Protein AF-A0AAW3IN22-F1 (afdb_monomer_lite)

Sequence (113 aa):
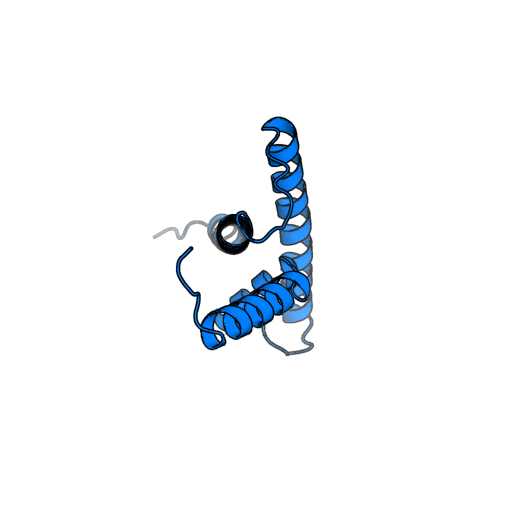MDNLPSSDLIGYIIELEKFESTTLLDQVIERAKLAGFVSDSNSVENLSKLNWIKKVTQLAESSFNLQATVDGELVELNMSTFKQLRQEREKRVNDILELLARYIIDAAPPYKG

pLDDT: mean 86.85, std 10.93, range [43.5, 97.69]

Structure (mmCIF, N/CA/C/O backbone):
data_AF-A0AAW3IN22-F1
#
_entry.id   AF-A0AAW3IN22-F1
#
loop_
_atom_site.group_PDB
_atom_site.id
_atom_site.type_symbol
_atom_site.label_atom_id
_atom_site.label_alt_id
_atom_site.label_comp_id
_atom_site.label_asym_id
_atom_site.label_entity_id
_atom_site.label_seq_id
_atom_site.pdbx_PDB_ins_code
_atom_site.Cartn_x
_atom_site.Cartn_y
_atom_site.Cartn_z
_atom_site.occupancy
_atom_site.B_iso_or_equiv
_atom_site.auth_seq_id
_atom_site.auth_comp_id
_atom_site.auth_asym_id
_atom_site.auth_atom_id
_atom_site.pdbx_PDB_model_num
ATOM 1 N N . MET A 1 1 ? -18.491 -9.968 31.336 1.00 43.50 1 MET A N 1
ATOM 2 C CA . MET A 1 1 ? -17.361 -9.290 30.678 1.00 43.50 1 MET A CA 1
ATOM 3 C C . MET A 1 1 ? -16.199 -10.238 30.796 1.00 43.50 1 MET A C 1
ATOM 5 O O . MET A 1 1 ? -15.762 -10.485 31.913 1.00 43.50 1 MET A O 1
ATOM 9 N N . ASP A 1 2 ? -15.816 -10.863 29.691 1.00 52.03 2 ASP A N 1
ATOM 10 C CA . ASP A 1 2 ? -14.694 -11.793 29.689 1.00 52.03 2 ASP A CA 1
ATOM 11 C C . ASP A 1 2 ? -13.420 -11.016 30.035 1.00 52.03 2 ASP A C 1
ATOM 13 O O . ASP A 1 2 ? -13.145 -9.968 29.448 1.00 52.03 2 ASP A O 1
ATOM 17 N N . ASN A 1 3 ? -12.689 -11.487 31.047 1.00 63.88 3 ASN A N 1
ATOM 18 C CA . ASN A 1 3 ? -11.395 -10.929 31.425 1.00 63.88 3 ASN A CA 1
ATOM 19 C C . ASN A 1 3 ? -10.413 -11.206 30.283 1.00 63.88 3 ASN A C 1
ATOM 21 O O . ASN A 1 3 ? -9.856 -12.300 30.202 1.00 63.88 3 ASN A O 1
ATOM 25 N N . LEU A 1 4 ? -10.217 -10.224 29.402 1.00 65.12 4 LEU A N 1
ATOM 26 C CA . LEU A 1 4 ? -9.113 -10.228 28.449 1.00 65.12 4 LEU A CA 1
ATOM 27 C C . LEU A 1 4 ? -7.796 -10.299 29.241 1.00 65.12 4 LEU A C 1
ATOM 29 O O . LEU A 1 4 ? -7.559 -9.434 30.090 1.00 65.12 4 LEU A O 1
ATOM 33 N N . PRO A 1 5 ? -6.954 -11.321 29.011 1.00 79.62 5 PRO A N 1
ATOM 34 C CA . PRO A 1 5 ? -5.647 -11.419 29.643 1.00 79.62 5 PRO A CA 1
ATOM 35 C C . PRO A 1 5 ? -4.824 -10.151 29.399 1.00 79.62 5 PRO A C 1
ATOM 37 O O . PRO A 1 5 ? -4.806 -9.613 28.291 1.00 79.62 5 PRO A O 1
ATOM 40 N N . SER A 1 6 ? -4.080 -9.689 30.407 1.00 77.19 6 SER A N 1
ATOM 41 C CA . SER A 1 6 ? -3.231 -8.496 30.273 1.00 77.19 6 SER A CA 1
ATOM 42 C C . SER A 1 6 ? -2.198 -8.616 29.142 1.00 77.19 6 SER A C 1
ATOM 44 O O . SER A 1 6 ? -1.823 -7.607 28.554 1.00 77.19 6 SER A O 1
ATOM 46 N N . SER A 1 7 ? -1.763 -9.837 28.807 1.00 80.38 7 SER A N 1
ATOM 47 C CA . SER A 1 7 ? -0.897 -10.117 27.652 1.00 80.38 7 SER A CA 1
ATOM 48 C C . SER A 1 7 ? -1.532 -9.710 26.325 1.00 80.38 7 SER A C 1
ATOM 50 O O . SER A 1 7 ? -0.853 -9.165 25.458 1.00 80.38 7 SER A O 1
ATOM 52 N N . ASP A 1 8 ? -2.834 -9.939 26.185 1.00 80.00 8 ASP A N 1
ATOM 53 C CA . ASP A 1 8 ? -3.569 -9.721 24.942 1.00 80.00 8 ASP A CA 1
ATOM 54 C C . ASP A 1 8 ? -3.834 -8.225 24.749 1.00 80.00 8 ASP A C 1
ATOM 56 O O . ASP A 1 8 ? -3.742 -7.714 23.636 1.00 80.00 8 ASP A O 1
ATOM 60 N N . LEU A 1 9 ? -4.056 -7.497 25.850 1.00 81.06 9 LEU A N 1
ATOM 61 C CA . LEU A 1 9 ? -4.129 -6.034 25.854 1.00 81.06 9 LEU A CA 1
ATOM 62 C C . LEU A 1 9 ? -2.794 -5.392 25.457 1.00 81.06 9 LEU A C 1
ATOM 64 O O . LEU A 1 9 ? -2.783 -4.470 24.645 1.00 81.06 9 LEU A O 1
ATOM 68 N N . ILE A 1 10 ? -1.670 -5.887 25.988 1.00 84.94 10 ILE A N 1
ATOM 69 C CA . ILE A 1 10 ? -0.334 -5.390 25.618 1.00 84.94 10 ILE A CA 1
ATOM 70 C C . ILE A 1 10 ? -0.062 -5.649 24.133 1.00 84.94 10 ILE A C 1
ATOM 72 O O . ILE A 1 10 ? 0.365 -4.741 23.424 1.00 84.94 10 ILE A O 1
ATOM 76 N N . GLY A 1 11 ? -0.344 -6.863 23.649 1.00 84.12 11 GLY A N 1
ATOM 77 C CA . GLY A 1 11 ? -0.192 -7.200 22.233 1.00 84.12 11 GLY A CA 1
ATOM 78 C C . GLY A 1 11 ? -1.028 -6.289 21.335 1.00 84.12 11 GLY A C 1
ATOM 79 O O . GLY A 1 11 ? -0.525 -5.767 20.344 1.00 84.12 11 GLY A O 1
ATOM 80 N N . TYR A 1 12 ? -2.273 -6.027 21.726 1.00 82.50 12 TYR A N 1
ATOM 81 C CA . TYR A 1 12 ? -3.162 -5.135 20.995 1.00 82.50 12 TYR A CA 1
ATOM 82 C C . TYR A 1 12 ? -2.633 -3.695 20.914 1.00 82.50 12 TYR A C 1
ATOM 84 O O . TYR A 1 12 ? -2.654 -3.095 19.840 1.00 82.50 12 TYR A O 1
ATOM 92 N N . ILE A 1 13 ? -2.136 -3.141 22.025 1.00 85.38 13 ILE A N 1
ATOM 93 C CA . ILE A 1 13 ? -1.562 -1.786 22.055 1.00 85.38 13 ILE A CA 1
ATOM 94 C C . ILE A 1 13 ? -0.372 -1.695 21.096 1.00 85.38 13 ILE A C 1
ATOM 96 O O . ILE A 1 13 ? -0.320 -0.776 20.286 1.00 85.38 13 ILE A O 1
ATOM 100 N N . ILE A 1 14 ? 0.523 -2.685 21.116 1.00 86.75 14 ILE A N 1
ATOM 101 C CA . ILE A 1 14 ? 1.681 -2.735 20.212 1.00 86.75 14 ILE A CA 1
ATOM 102 C C . ILE A 1 14 ? 1.235 -2.759 18.741 1.00 86.75 14 ILE A C 1
ATOM 104 O O . ILE A 1 14 ? 1.823 -2.088 17.890 1.00 86.75 14 ILE A O 1
ATOM 108 N N . GLU A 1 15 ? 0.200 -3.533 18.409 1.00 87.19 15 GLU A N 1
ATOM 109 C CA . GLU A 1 15 ? -0.328 -3.576 17.042 1.00 87.19 15 GLU A CA 1
ATOM 110 C C . GLU A 1 15 ? -0.945 -2.243 16.609 1.00 87.19 15 GLU A C 1
ATOM 112 O O . GLU A 1 15 ? -0.748 -1.828 15.463 1.00 87.19 15 GLU A O 1
ATOM 117 N N . LEU A 1 16 ? -1.669 -1.574 17.507 1.00 88.06 16 LEU A N 1
ATOM 118 C CA . LEU A 1 16 ? -2.258 -0.263 17.255 1.00 88.06 16 LEU A CA 1
ATOM 119 C C . LEU A 1 16 ? -1.168 0.791 17.034 1.00 88.06 16 LEU A C 1
ATOM 121 O O . LEU A 1 16 ? -1.191 1.485 16.020 1.00 88.06 16 LEU A O 1
ATOM 125 N N . GLU A 1 17 ? -0.161 0.836 17.908 1.00 88.06 17 GLU A N 1
ATOM 126 C CA . GLU A 1 17 ? 1.001 1.720 17.772 1.00 88.06 17 GLU A CA 1
ATOM 127 C C . GLU A 1 17 ? 1.720 1.491 16.435 1.00 88.06 17 GLU A C 1
ATOM 129 O O . GLU A 1 17 ? 2.076 2.440 15.731 1.00 88.06 17 GLU A O 1
ATOM 134 N N . LYS A 1 18 ? 1.898 0.228 16.021 1.00 89.00 18 LYS A N 1
ATOM 135 C CA . LYS A 1 18 ? 2.485 -0.106 14.714 1.00 89.00 18 LYS A CA 1
ATOM 136 C C . LYS A 1 18 ? 1.612 0.373 13.551 1.00 89.00 18 LYS A C 1
ATOM 138 O O . LYS A 1 18 ? 2.124 0.830 12.529 1.00 89.00 18 LYS A O 1
ATOM 143 N N . PHE A 1 19 ? 0.296 0.242 13.667 1.00 89.12 19 PHE A N 1
ATOM 144 C CA . PHE A 1 19 ? -0.631 0.697 12.637 1.00 89.12 19 PHE A CA 1
ATOM 145 C C . PHE A 1 19 ? -0.629 2.223 12.507 1.00 89.12 19 PHE A C 1
ATOM 147 O O . PHE A 1 19 ? -0.632 2.741 11.394 1.00 89.12 19 PHE A O 1
ATOM 154 N N . GLU A 1 20 ? -0.575 2.958 13.610 1.00 87.94 20 GLU A N 1
ATOM 155 C CA . GLU A 1 20 ? -0.523 4.423 13.581 1.00 87.94 20 GLU A CA 1
ATOM 156 C C . GLU A 1 20 ? 0.836 4.955 13.106 1.00 87.94 20 GLU A C 1
ATOM 158 O O . GLU A 1 20 ? 0.894 5.959 12.399 1.00 87.94 20 GLU A O 1
ATOM 163 N N . SER A 1 21 ? 1.927 4.258 13.433 1.00 91.56 21 SER A N 1
ATOM 164 C CA . SER A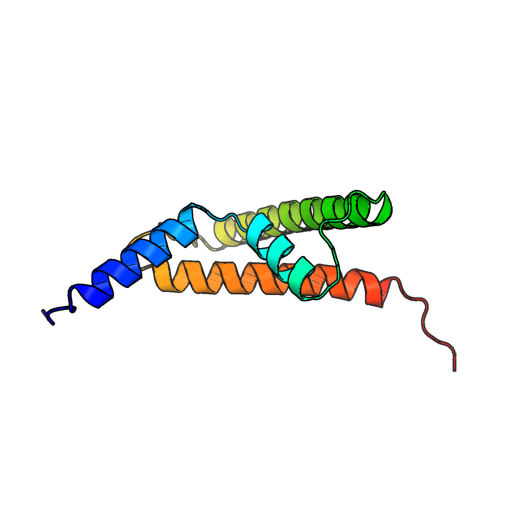 1 21 ? 3.293 4.650 13.051 1.00 91.56 21 SER A CA 1
ATOM 165 C C . SER A 1 21 ? 3.704 4.252 11.632 1.00 91.56 21 SER A C 1
ATOM 167 O O . SER A 1 21 ? 4.771 4.661 11.176 1.00 91.56 21 SER A O 1
ATOM 169 N N . THR A 1 22 ? 2.888 3.470 10.920 1.00 93.25 22 THR A N 1
ATOM 170 C CA . THR A 1 22 ? 3.170 3.069 9.534 1.00 93.25 22 THR A CA 1
ATOM 171 C C . THR A 1 22 ? 2.142 3.643 8.576 1.00 93.25 22 THR A C 1
ATOM 173 O O . THR A 1 22 ? 0.935 3.544 8.798 1.00 93.25 22 THR A O 1
ATOM 176 N N . THR A 1 23 ? 2.609 4.208 7.467 1.00 94.94 23 THR A N 1
ATOM 177 C CA . THR A 1 23 ? 1.722 4.661 6.392 1.00 94.94 23 THR A CA 1
ATOM 178 C C . THR A 1 23 ? 1.412 3.528 5.415 1.00 94.94 23 THR A C 1
ATOM 180 O O . THR A 1 23 ? 2.093 2.499 5.380 1.00 94.94 23 THR A O 1
ATOM 183 N N . LEU A 1 24 ? 0.393 3.723 4.572 1.00 95.50 24 LEU A N 1
ATOM 184 C CA . LEU A 1 24 ? 0.122 2.823 3.448 1.00 95.50 24 LEU A CA 1
ATOM 185 C C . LEU A 1 24 ? 1.354 2.694 2.535 1.00 95.50 24 LEU A C 1
ATOM 187 O O . LEU A 1 24 ? 1.721 1.592 2.132 1.00 95.50 24 LEU A O 1
ATOM 191 N N . LEU A 1 25 ? 2.028 3.816 2.267 1.00 96.94 25 LEU A N 1
ATOM 192 C CA . LEU A 1 25 ? 3.235 3.868 1.448 1.00 96.94 25 LEU A CA 1
ATOM 193 C C . LEU A 1 25 ? 4.388 3.056 2.041 1.00 96.94 25 LEU A C 1
ATOM 195 O O . LEU A 1 25 ? 5.037 2.319 1.299 1.00 96.94 25 LEU A O 1
ATOM 199 N N . ASP A 1 26 ? 4.632 3.160 3.348 1.00 97.19 26 ASP A N 1
ATOM 200 C CA . ASP A 1 26 ? 5.711 2.409 4.000 1.00 97.19 26 ASP A CA 1
ATOM 201 C C . ASP A 1 26 ? 5.510 0.902 3.825 1.00 97.19 26 ASP A C 1
ATOM 203 O O . ASP A 1 26 ? 6.443 0.189 3.457 1.00 97.19 26 ASP A O 1
ATOM 207 N N . GLN A 1 27 ? 4.271 0.431 3.994 1.00 97.06 27 GLN A N 1
ATOM 208 C CA . GLN A 1 27 ? 3.928 -0.985 3.848 1.00 97.06 27 GLN A CA 1
ATOM 209 C C . GLN A 1 27 ? 4.041 -1.467 2.394 1.00 97.06 27 GLN A C 1
ATOM 211 O O . GLN A 1 27 ? 4.527 -2.574 2.149 1.00 97.06 27 GLN A O 1
ATOM 216 N N . VAL A 1 28 ? 3.643 -0.645 1.416 1.00 97.69 28 VAL A N 1
ATOM 217 C CA . VAL A 1 28 ? 3.836 -0.963 -0.011 1.00 97.69 28 VAL A CA 1
ATOM 218 C C . VAL A 1 28 ? 5.328 -1.050 -0.341 1.00 97.69 28 VAL A C 1
ATOM 220 O O . VAL A 1 28 ? 5.750 -2.001 -0.998 1.00 97.69 28 VAL A O 1
ATOM 223 N N . ILE A 1 29 ? 6.143 -0.100 0.132 1.00 97.50 29 ILE A N 1
ATOM 224 C CA . ILE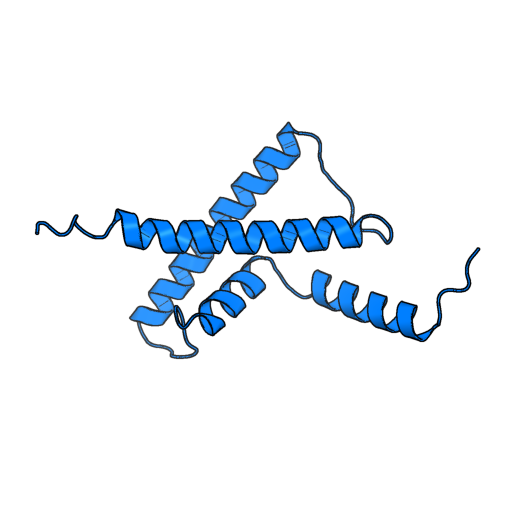 A 1 29 ? 7.598 -0.113 -0.079 1.00 97.50 29 ILE A CA 1
ATOM 225 C C . ILE A 1 29 ? 8.223 -1.354 0.562 1.00 97.50 29 ILE A C 1
ATOM 227 O O . ILE A 1 29 ? 9.026 -2.025 -0.084 1.00 97.50 29 ILE A O 1
ATOM 231 N N . GLU A 1 30 ? 7.858 -1.683 1.801 1.00 96.88 30 GLU A N 1
ATOM 232 C CA . GLU A 1 30 ? 8.365 -2.863 2.507 1.00 96.88 30 GLU A CA 1
ATOM 233 C C . GLU A 1 30 ? 8.057 -4.151 1.732 1.00 96.88 30 GLU A C 1
ATOM 235 O O . GLU A 1 30 ? 8.966 -4.930 1.440 1.00 96.88 30 GLU A O 1
ATOM 240 N N . ARG A 1 31 ? 6.804 -4.353 1.304 1.00 97.00 31 ARG A N 1
ATOM 241 C CA . ARG A 1 31 ? 6.428 -5.539 0.516 1.00 97.00 31 ARG A CA 1
ATOM 242 C C . ARG A 1 31 ? 7.093 -5.565 -0.860 1.00 97.00 31 ARG A C 1
ATOM 244 O O . ARG A 1 31 ? 7.512 -6.629 -1.311 1.00 97.00 31 ARG A O 1
ATOM 251 N N . ALA A 1 32 ? 7.259 -4.414 -1.509 1.00 95.81 32 ALA A N 1
ATOM 252 C CA . ALA A 1 32 ? 7.982 -4.322 -2.775 1.00 95.81 32 ALA A CA 1
ATOM 253 C C . ALA A 1 32 ? 9.478 -4.662 -2.620 1.00 95.81 32 ALA A C 1
ATOM 255 O O . ALA A 1 32 ? 10.059 -5.271 -3.521 1.00 95.81 32 ALA A O 1
ATOM 256 N N . LYS A 1 33 ? 10.097 -4.325 -1.477 1.00 96.69 33 LYS A N 1
ATOM 257 C CA . LYS A 1 33 ? 11.457 -4.774 -1.133 1.00 96.69 33 LYS A CA 1
ATOM 258 C C . LYS A 1 33 ? 11.512 -6.281 -0.913 1.00 96.69 33 LYS A C 1
ATOM 260 O O . LYS A 1 33 ? 12.384 -6.937 -1.472 1.00 96.69 33 LYS A O 1
ATOM 265 N N . LEU A 1 34 ? 10.566 -6.839 -0.154 1.00 96.50 34 LEU A N 1
ATOM 266 C CA . LEU A 1 34 ? 10.480 -8.286 0.087 1.00 96.50 34 LEU A CA 1
ATOM 267 C C . LEU A 1 34 ? 10.314 -9.085 -1.213 1.00 96.50 34 LEU A C 1
ATOM 269 O O . LEU A 1 34 ? 10.893 -10.158 -1.353 1.00 96.50 34 LEU A O 1
ATOM 273 N N . ALA A 1 35 ? 9.574 -8.546 -2.183 1.00 94.31 35 ALA A N 1
ATOM 274 C CA . ALA A 1 35 ? 9.418 -9.137 -3.510 1.00 94.31 35 ALA A CA 1
ATOM 275 C C . ALA A 1 35 ? 10.648 -8.958 -4.427 1.00 94.31 35 ALA A C 1
ATOM 277 O O . ALA A 1 35 ? 10.651 -9.457 -5.550 1.00 94.31 35 ALA A O 1
ATOM 278 N N . GLY A 1 36 ? 11.675 -8.218 -3.995 1.00 93.88 36 GLY A N 1
ATOM 279 C CA . GLY A 1 36 ? 12.860 -7.908 -4.799 1.00 93.88 36 GLY A CA 1
ATOM 280 C C . GLY A 1 36 ? 12.616 -6.900 -5.927 1.00 93.88 36 GLY A C 1
ATOM 281 O O . GLY A 1 36 ? 13.482 -6.711 -6.779 1.00 93.88 36 GLY A O 1
ATOM 282 N N . PHE A 1 37 ? 11.456 -6.236 -5.951 1.00 91.50 37 PHE A N 1
ATOM 283 C CA . PHE A 1 37 ? 11.137 -5.229 -6.965 1.00 91.50 37 PHE A CA 1
ATOM 284 C C . PHE A 1 37 ? 11.964 -3.948 -6.773 1.00 91.50 37 PHE A C 1
ATOM 286 O O . PHE A 1 37 ? 12.436 -3.347 -7.741 1.00 91.50 37 PHE A O 1
ATOM 293 N N . VAL A 1 38 ? 12.175 -3.562 -5.513 1.00 94.81 38 VAL A N 1
ATOM 294 C CA . VAL A 1 38 ? 13.078 -2.483 -5.090 1.00 94.81 38 VAL A CA 1
ATOM 295 C C . VAL A 1 38 ? 14.077 -3.001 -4.057 1.00 94.81 38 VAL A C 1
ATOM 297 O O . VAL A 1 38 ? 13.890 -4.046 -3.447 1.00 94.81 38 VAL A O 1
ATOM 300 N N . SER A 1 39 ? 15.156 -2.256 -3.859 1.00 94.38 39 SER A N 1
ATOM 301 C CA . SER A 1 39 ? 16.244 -2.555 -2.925 1.00 94.38 39 SER A CA 1
ATOM 302 C C . SER A 1 39 ? 16.600 -1.313 -2.106 1.00 94.38 39 SER A C 1
ATOM 304 O O . SER A 1 39 ? 16.034 -0.238 -2.310 1.00 94.38 39 SER A O 1
ATOM 306 N N . ASP A 1 40 ? 17.584 -1.433 -1.220 1.00 92.44 40 ASP A N 1
ATOM 307 C CA . ASP A 1 40 ? 18.169 -0.289 -0.508 1.00 92.44 40 ASP A CA 1
ATOM 308 C C . ASP A 1 40 ? 19.273 0.422 -1.313 1.00 92.44 40 ASP A C 1
ATOM 310 O O . ASP A 1 40 ? 19.915 1.348 -0.820 1.00 92.44 40 ASP A O 1
ATOM 314 N N . SER A 1 41 ? 19.514 0.014 -2.567 1.00 93.38 41 SER A N 1
ATOM 315 C CA . SER A 1 41 ? 20.527 0.655 -3.409 1.00 93.38 41 SER A CA 1
ATOM 316 C C . SER A 1 41 ? 20.126 2.082 -3.795 1.00 93.38 41 SER A C 1
ATOM 318 O O . SER A 1 41 ? 18.985 2.354 -4.167 1.00 93.38 41 SER A O 1
ATOM 320 N N . ASN A 1 42 ? 21.093 3.000 -3.809 1.00 92.31 42 ASN A N 1
ATOM 321 C CA . ASN A 1 42 ? 20.885 4.371 -4.285 1.00 92.31 42 ASN A CA 1
ATOM 322 C C . ASN A 1 42 ? 21.090 4.504 -5.810 1.00 92.31 42 ASN A C 1
ATOM 324 O O . ASN A 1 42 ? 21.575 5.520 -6.304 1.00 92.31 42 ASN A O 1
ATOM 328 N N . SER A 1 43 ? 20.800 3.439 -6.563 1.00 95.06 43 SER A N 1
ATOM 329 C CA . SER A 1 43 ? 20.918 3.451 -8.020 1.00 95.06 43 SER A CA 1
ATOM 330 C C . SER A 1 43 ? 19.789 4.270 -8.646 1.00 95.06 43 SER A C 1
ATOM 332 O O . SER A 1 43 ? 18.675 4.320 -8.125 1.00 95.06 43 SER A O 1
ATOM 334 N N . VAL A 1 44 ? 20.060 4.888 -9.799 1.00 93.12 44 VAL A N 1
ATOM 335 C CA . VAL A 1 44 ? 19.058 5.672 -10.544 1.00 93.12 44 VAL A CA 1
ATOM 336 C C . VAL A 1 44 ? 17.821 4.827 -10.863 1.00 93.12 44 VAL A C 1
ATOM 338 O O . VAL A 1 44 ? 16.695 5.300 -10.727 1.00 93.12 44 VAL A O 1
ATOM 341 N N . GLU A 1 45 ? 18.021 3.560 -11.231 1.00 91.19 45 GLU A N 1
ATOM 342 C CA . GLU A 1 45 ? 16.930 2.625 -11.507 1.00 91.19 45 GLU A CA 1
ATOM 343 C C . GLU A 1 45 ? 16.063 2.381 -10.264 1.00 91.19 45 GLU A C 1
ATOM 345 O O . GLU A 1 45 ? 14.838 2.499 -10.330 1.00 91.19 45 GLU A O 1
ATOM 350 N N . ASN A 1 46 ? 16.681 2.099 -9.115 1.00 93.25 46 ASN A N 1
ATOM 351 C CA . ASN A 1 46 ? 15.952 1.854 -7.875 1.00 93.25 46 ASN A CA 1
ATOM 352 C C . ASN A 1 46 ? 15.201 3.101 -7.387 1.00 93.25 46 ASN A C 1
ATOM 354 O O . ASN A 1 46 ? 14.038 3.009 -6.997 1.00 93.25 46 ASN A O 1
ATOM 358 N N . LEU A 1 47 ? 15.823 4.281 -7.478 1.00 94.38 47 LEU A N 1
ATOM 359 C CA . LEU A 1 47 ? 15.173 5.557 -7.169 1.00 94.38 47 LEU A CA 1
ATOM 360 C C . LEU A 1 47 ? 13.964 5.811 -8.074 1.00 94.38 47 LEU A C 1
ATOM 362 O O . LEU A 1 47 ? 12.925 6.267 -7.598 1.00 94.38 47 LEU A O 1
ATOM 366 N N . SER A 1 48 ? 14.076 5.482 -9.363 1.00 92.31 48 SER A N 1
ATOM 367 C CA . SER A 1 48 ? 12.965 5.592 -10.310 1.00 92.31 48 SER A CA 1
ATOM 368 C C . SER A 1 48 ? 11.798 4.681 -9.919 1.00 92.31 48 SER A C 1
ATOM 370 O O . SER A 1 48 ? 10.662 5.147 -9.813 1.00 92.31 48 SER A O 1
ATOM 372 N N . LYS A 1 49 ? 12.075 3.410 -9.588 1.00 92.56 49 LYS A N 1
ATOM 373 C CA . LYS A 1 49 ? 11.057 2.463 -9.100 1.00 92.56 49 LYS A CA 1
ATOM 374 C C . LYS A 1 49 ? 10.400 2.945 -7.803 1.00 92.56 49 LYS A C 1
ATOM 376 O O . LYS A 1 49 ? 9.178 2.915 -7.694 1.00 92.56 49 LYS A O 1
ATOM 381 N N . LEU A 1 50 ? 11.176 3.454 -6.845 1.00 95.19 50 LEU A N 1
ATOM 382 C CA . LEU A 1 50 ? 10.643 4.016 -5.598 1.00 95.19 50 LEU A CA 1
ATOM 383 C C . LEU A 1 50 ? 9.750 5.238 -5.848 1.00 95.19 50 LEU A C 1
ATOM 385 O O . LEU A 1 50 ? 8.688 5.360 -5.240 1.00 95.19 50 LEU A O 1
ATOM 389 N N . ASN A 1 51 ? 10.146 6.137 -6.751 1.00 94.00 51 ASN A N 1
ATOM 390 C CA . ASN A 1 51 ? 9.326 7.288 -7.129 1.00 94.00 51 ASN A CA 1
ATOM 391 C C . ASN A 1 51 ? 8.024 6.861 -7.811 1.00 94.00 51 ASN A C 1
ATOM 393 O O . ASN A 1 51 ? 6.975 7.454 -7.555 1.00 94.00 51 ASN A O 1
ATOM 397 N N . TRP A 1 52 ? 8.072 5.807 -8.624 1.00 92.00 52 TRP A N 1
ATOM 398 C CA . TRP A 1 52 ? 6.877 5.225 -9.218 1.00 92.00 52 TRP A CA 1
ATOM 399 C C . TRP A 1 52 ? 5.934 4.639 -8.163 1.00 92.00 52 TRP A C 1
ATOM 401 O O . TRP A 1 52 ? 4.760 5.002 -8.141 1.00 92.00 52 TRP A O 1
ATOM 411 N N . ILE A 1 53 ? 6.451 3.834 -7.225 1.00 95.31 53 ILE A N 1
ATOM 412 C CA . ILE A 1 53 ? 5.673 3.300 -6.093 1.00 95.31 53 ILE A CA 1
ATOM 413 C C . ILE A 1 53 ? 4.991 4.435 -5.325 1.00 95.31 53 ILE A C 1
ATOM 415 O O . ILE A 1 53 ? 3.788 4.366 -5.074 1.00 95.31 53 ILE A O 1
ATOM 419 N N . LYS A 1 54 ? 5.731 5.503 -4.996 1.00 96.12 54 LYS A N 1
ATOM 420 C CA . LYS A 1 54 ? 5.178 6.689 -4.324 1.00 96.12 54 LYS A CA 1
ATOM 421 C C . LYS A 1 54 ? 4.023 7.291 -5.113 1.00 96.12 54 LYS A C 1
ATOM 423 O O . LYS A 1 54 ? 2.964 7.547 -4.546 1.00 96.12 54 LYS A O 1
ATOM 428 N N . LYS A 1 55 ? 4.210 7.492 -6.419 1.00 94.12 55 LYS A N 1
ATOM 429 C CA . LYS A 1 55 ? 3.202 8.122 -7.272 1.00 94.12 55 LYS A CA 1
ATOM 430 C C . LYS A 1 55 ? 1.936 7.275 -7.391 1.00 94.12 55 LYS A C 1
ATOM 432 O O . LYS A 1 55 ? 0.843 7.811 -7.231 1.00 94.12 55 LYS A O 1
ATOM 437 N N . VAL A 1 56 ? 2.079 5.975 -7.645 1.00 93.19 56 VAL A N 1
ATOM 438 C CA . VAL A 1 56 ? 0.945 5.044 -7.756 1.00 93.19 56 VAL A CA 1
ATOM 439 C C . VAL A 1 56 ? 0.209 4.936 -6.426 1.00 93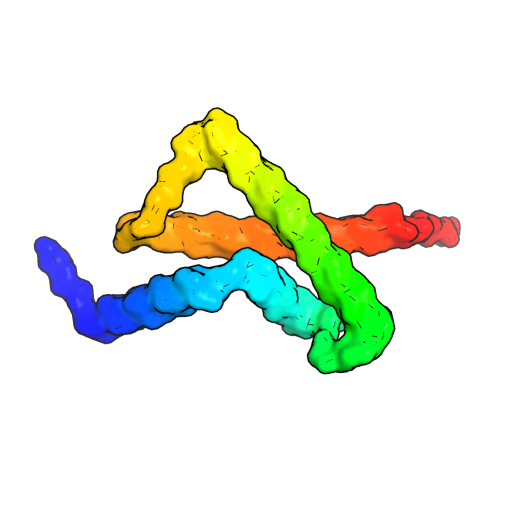.19 56 VAL A C 1
ATOM 441 O O . VAL A 1 56 ? -1.012 5.041 -6.410 1.00 93.19 56 VAL A O 1
ATOM 444 N N . THR A 1 57 ? 0.936 4.822 -5.312 1.00 96.38 57 THR A N 1
ATOM 445 C CA . THR A 1 57 ? 0.333 4.757 -3.973 1.00 96.38 57 THR A CA 1
ATOM 446 C C . THR A 1 57 ? -0.491 6.005 -3.669 1.00 96.38 57 THR A C 1
ATOM 448 O O . THR A 1 57 ? -1.635 5.880 -3.253 1.00 96.38 57 THR A O 1
ATOM 451 N N . GLN A 1 58 ? 0.035 7.205 -3.943 1.00 95.69 58 GLN A N 1
ATOM 452 C CA . GLN A 1 58 ? -0.696 8.463 -3.733 1.00 95.69 58 GLN A CA 1
ATOM 453 C C . GLN A 1 58 ? -1.984 8.547 -4.563 1.00 95.69 58 GLN A C 1
ATOM 455 O O . GLN A 1 58 ? -3.017 9.007 -4.073 1.00 95.69 58 GLN A O 1
ATOM 460 N N . LEU A 1 59 ? -1.929 8.122 -5.829 1.00 94.50 59 LEU A N 1
ATOM 461 C CA . LEU A 1 59 ? -3.097 8.115 -6.713 1.00 94.50 59 LEU A CA 1
ATOM 462 C C . LEU A 1 59 ? -4.140 7.092 -6.250 1.00 94.50 59 LEU A C 1
ATOM 464 O O . LEU A 1 59 ? -5.322 7.421 -6.181 1.00 94.50 59 LEU A O 1
ATOM 468 N N . ALA A 1 60 ? -3.703 5.883 -5.893 1.00 94.81 60 ALA A N 1
ATOM 469 C CA . ALA A 1 60 ? -4.574 4.831 -5.387 1.00 94.81 60 ALA A CA 1
ATOM 470 C C . ALA A 1 60 ? -5.231 5.237 -4.062 1.00 94.81 60 ALA A C 1
ATOM 472 O O . ALA A 1 60 ? -6.445 5.144 -3.933 1.00 94.81 60 ALA A O 1
ATOM 473 N N . GLU A 1 61 ? -4.462 5.777 -3.115 1.00 94.38 61 GLU A N 1
ATOM 474 C CA . GLU A 1 61 ? -4.976 6.282 -1.839 1.00 94.38 61 GLU A CA 1
ATOM 475 C C . GLU A 1 61 ? -6.019 7.386 -2.038 1.00 94.38 61 GLU A C 1
ATOM 477 O O . GLU A 1 61 ? -7.097 7.333 -1.447 1.00 94.38 61 GLU A O 1
ATOM 482 N N . SER A 1 62 ? -5.752 8.334 -2.940 1.00 94.00 62 SER A N 1
ATOM 483 C CA . SER A 1 62 ? -6.726 9.372 -3.302 1.00 94.00 62 SER A CA 1
ATOM 484 C C . SER A 1 62 ? -8.012 8.767 -3.878 1.00 94.00 62 SER A C 1
ATOM 486 O O . SER A 1 62 ? -9.107 9.206 -3.532 1.00 94.00 62 SER A O 1
ATOM 488 N N . SER A 1 63 ? -7.894 7.736 -4.720 1.00 93.88 63 SER A N 1
ATOM 489 C CA . SER A 1 63 ? -9.040 7.023 -5.294 1.00 93.88 63 SER A CA 1
ATOM 490 C C . SER A 1 63 ? -9.834 6.247 -4.240 1.00 93.88 63 SER A C 1
ATOM 492 O O . SER A 1 63 ? -11.061 6.291 -4.257 1.00 93.88 63 SER A O 1
ATOM 494 N N . PHE A 1 64 ? -9.165 5.568 -3.304 1.00 92.88 64 PHE A N 1
ATOM 495 C CA . PHE A 1 64 ? -9.825 4.865 -2.202 1.00 92.88 64 PHE A CA 1
ATOM 496 C C . PHE A 1 64 ? -10.580 5.835 -1.292 1.00 92.88 64 PHE A C 1
ATOM 498 O O . PHE A 1 64 ? -11.707 5.557 -0.894 1.00 92.88 64 PHE A O 1
ATOM 505 N N . ASN A 1 65 ? -9.989 6.993 -0.994 1.00 91.00 65 ASN A N 1
ATOM 506 C CA . ASN A 1 65 ? -10.630 8.018 -0.173 1.00 91.00 65 ASN A CA 1
ATOM 507 C C . ASN A 1 65 ? -11.843 8.638 -0.879 1.00 91.00 65 ASN A C 1
ATOM 509 O O . ASN A 1 65 ? -12.861 8.903 -0.238 1.00 91.00 65 ASN A O 1
ATOM 513 N N . LEU A 1 66 ? -11.762 8.834 -2.200 1.00 90.44 66 LEU A N 1
ATOM 514 C CA . LEU A 1 66 ? -12.899 9.278 -3.002 1.00 90.44 66 LEU A CA 1
ATOM 515 C C . LEU A 1 66 ? -14.044 8.258 -2.944 1.00 90.44 66 LEU A C 1
ATOM 517 O O . LEU A 1 66 ? -15.179 8.645 -2.683 1.00 90.44 66 LEU A O 1
ATOM 521 N N . GLN A 1 67 ? -13.736 6.971 -3.122 1.00 88.88 67 GLN A N 1
ATOM 522 C CA . GLN A 1 67 ? -14.720 5.892 -3.041 1.00 88.88 67 GLN A CA 1
ATOM 523 C C . GLN A 1 67 ? -15.376 5.831 -1.653 1.00 88.88 67 GLN A C 1
ATOM 525 O O . GLN A 1 67 ? -16.596 5.896 -1.553 1.00 88.88 67 GLN A O 1
ATOM 530 N N . ALA A 1 68 ? -14.581 5.841 -0.580 1.00 88.06 68 ALA A N 1
ATOM 531 C CA . ALA A 1 68 ? -15.095 5.832 0.791 1.00 88.06 68 ALA A CA 1
ATOM 532 C C . ALA A 1 68 ? -15.995 7.045 1.097 1.00 88.06 68 ALA A C 1
ATOM 534 O O . ALA A 1 68 ? -16.970 6.927 1.835 1.00 88.06 68 ALA A O 1
ATOM 535 N N . THR A 1 69 ? -15.695 8.209 0.509 1.00 87.75 69 THR A N 1
ATOM 536 C CA . THR A 1 69 ? -16.539 9.409 0.636 1.00 87.75 69 THR A CA 1
ATOM 537 C C . THR A 1 69 ? -17.893 9.221 -0.047 1.00 87.75 69 THR A C 1
ATOM 539 O O . THR A 1 69 ? -18.911 9.645 0.495 1.00 87.75 69 THR A O 1
ATOM 542 N N . VAL A 1 70 ? -17.917 8.585 -1.222 1.00 88.75 70 VAL A N 1
ATOM 543 C CA . VAL A 1 70 ? -19.155 8.283 -1.960 1.00 88.75 70 VAL A CA 1
ATOM 544 C C . VAL A 1 70 ? -20.007 7.261 -1.210 1.00 88.75 70 VAL A C 1
ATOM 546 O O . VAL A 1 70 ? -21.220 7.437 -1.116 1.00 88.75 70 VAL A O 1
ATOM 549 N N . ASP A 1 71 ? -19.374 6.240 -0.634 1.00 86.75 71 ASP A N 1
ATOM 550 C CA . ASP A 1 71 ? -20.063 5.158 0.074 1.00 86.75 71 ASP A CA 1
ATOM 551 C C . ASP A 1 71 ? -20.501 5.557 1.498 1.00 86.75 71 ASP A C 1
ATOM 553 O O . ASP A 1 71 ? -21.297 4.865 2.131 1.00 86.75 71 ASP A O 1
ATOM 557 N N . GLY A 1 72 ? -20.017 6.697 2.010 1.00 82.19 72 GLY A N 1
ATOM 558 C CA . GLY A 1 72 ? -20.280 7.159 3.376 1.00 82.19 72 GLY A CA 1
ATOM 559 C C . GLY A 1 72 ? -19.521 6.371 4.452 1.00 82.19 72 GLY A C 1
ATOM 560 O O . GLY A 1 72 ? -19.876 6.434 5.628 1.00 82.19 72 GLY A O 1
ATOM 561 N N . GLU A 1 73 ? -18.471 5.640 4.075 1.00 75.81 73 GLU A N 1
ATOM 562 C CA . GLU A 1 73 ? -17.734 4.696 4.927 1.00 75.81 73 GLU A CA 1
ATOM 563 C C . GLU A 1 73 ? -16.518 5.334 5.624 1.00 75.81 73 GLU A C 1
ATOM 565 O O . GLU A 1 73 ? -15.403 4.805 5.609 1.00 75.81 73 GLU A O 1
ATOM 570 N N . LEU A 1 74 ? -16.704 6.486 6.272 1.00 71.81 74 LEU A N 1
ATOM 571 C CA . LEU A 1 74 ? -15.661 7.069 7.123 1.00 71.81 74 LEU A CA 1
ATOM 572 C C . LEU A 1 74 ? -15.642 6.352 8.479 1.00 71.81 74 LEU A C 1
ATOM 574 O O . LEU A 1 74 ? -16.297 6.759 9.435 1.00 71.81 74 LEU A O 1
ATOM 578 N N . VAL A 1 75 ? -14.901 5.246 8.544 1.00 76.31 75 VAL A N 1
ATOM 579 C CA . VAL A 1 75 ? -14.737 4.460 9.772 1.00 76.31 75 VAL A CA 1
ATOM 580 C C . VAL A 1 75 ? -13.643 5.080 10.642 1.00 76.31 75 VAL A C 1
ATOM 582 O O . VAL A 1 75 ? -12.466 5.068 10.283 1.00 76.31 75 VAL A O 1
ATOM 585 N N . GLU A 1 76 ? -14.022 5.602 11.808 1.00 82.00 76 GLU A N 1
ATOM 586 C CA . GLU A 1 76 ? -13.067 6.092 12.806 1.00 82.00 76 GLU A CA 1
ATOM 587 C C . GLU A 1 76 ? -12.285 4.944 13.454 1.00 82.00 76 GLU A C 1
ATOM 589 O O . GLU A 1 76 ? -12.826 3.863 13.707 1.00 82.00 76 GLU A O 1
ATOM 594 N N . LEU A 1 77 ? -11.010 5.191 13.763 1.00 81.56 77 LEU A N 1
ATOM 595 C CA . LEU A 1 77 ? -10.150 4.237 14.455 1.00 81.56 77 LEU A CA 1
ATOM 596 C C . LEU A 1 77 ? -10.524 4.146 15.938 1.00 81.56 77 LEU A C 1
ATOM 598 O O . LEU A 1 77 ? -10.367 5.097 16.697 1.00 81.56 77 LEU A O 1
ATOM 602 N N . ASN A 1 78 ? -10.991 2.975 16.357 1.00 81.94 78 ASN A N 1
ATOM 603 C CA . ASN A 1 78 ? -11.240 2.630 17.750 1.00 81.94 78 ASN A CA 1
ATOM 604 C C . ASN A 1 78 ? -11.045 1.117 17.959 1.00 81.94 78 ASN A C 1
ATOM 606 O O . ASN A 1 78 ? -10.706 0.381 17.030 1.00 81.94 78 ASN A O 1
ATOM 610 N N . MET A 1 79 ? -11.266 0.636 19.186 1.00 73.94 79 MET A N 1
ATOM 611 C CA . MET A 1 79 ? -11.018 -0.764 19.543 1.00 73.94 79 MET A CA 1
ATOM 612 C C . MET A 1 79 ? -11.830 -1.773 18.709 1.00 73.94 79 MET A C 1
ATOM 614 O O . MET A 1 79 ? -11.340 -2.851 18.380 1.00 73.94 79 MET A O 1
ATOM 618 N N . SER A 1 80 ? -13.081 -1.447 18.368 1.00 79.56 80 SER A N 1
ATOM 619 C CA . SER A 1 80 ? -13.958 -2.359 17.626 1.00 79.56 80 SER A CA 1
ATOM 620 C C . SER A 1 80 ? -13.721 -2.302 16.117 1.00 79.56 80 SER A C 1
ATOM 622 O O . SER A 1 80 ? -13.905 -3.311 15.437 1.00 79.56 80 SER A O 1
ATOM 624 N N . THR A 1 81 ? -13.266 -1.163 15.592 1.00 84.81 81 THR A N 1
ATOM 625 C CA . THR A 1 81 ? -13.026 -0.951 14.156 1.00 84.81 81 THR A CA 1
ATOM 626 C C . THR A 1 81 ? -11.591 -1.247 13.727 1.00 84.81 81 THR A C 1
ATOM 628 O O . THR A 1 81 ? -11.350 -1.499 12.548 1.00 84.81 81 THR A O 1
ATOM 631 N N . PHE A 1 82 ? -10.630 -1.281 14.654 1.00 86.00 82 PHE A N 1
ATOM 632 C CA . PHE A 1 82 ? -9.212 -1.489 14.348 1.00 86.00 82 PHE A CA 1
ATOM 633 C C . PHE A 1 82 ? -8.949 -2.724 13.487 1.00 86.00 82 PHE A C 1
ATOM 635 O O . PHE A 1 82 ? -8.224 -2.652 12.497 1.00 86.00 82 PHE A O 1
ATOM 642 N N . LYS A 1 83 ? -9.574 -3.860 13.824 1.00 86.06 83 LYS A N 1
ATOM 643 C CA . LYS A 1 83 ? -9.409 -5.102 13.058 1.00 86.06 83 LYS A CA 1
ATOM 644 C C . LYS A 1 83 ? -9.846 -4.928 11.601 1.00 86.06 83 LYS A C 1
ATOM 646 O O . LYS A 1 83 ? -9.145 -5.383 10.701 1.00 86.06 83 LYS A O 1
ATOM 651 N N . GLN A 1 84 ? -10.973 -4.254 11.379 1.00 88.94 84 GLN A N 1
ATOM 652 C CA . GLN A 1 84 ? -11.480 -3.952 10.042 1.00 88.94 84 GLN A CA 1
ATOM 653 C C . GLN A 1 84 ? -10.535 -2.997 9.304 1.00 88.94 84 GLN A C 1
ATOM 655 O O . GLN A 1 84 ? -10.152 -3.276 8.174 1.00 88.94 84 GLN A O 1
ATOM 660 N N . LEU A 1 85 ? -10.093 -1.919 9.955 1.00 89.94 85 LEU A N 1
ATOM 661 C CA . LEU A 1 85 ? -9.166 -0.942 9.373 1.00 89.94 85 LEU A CA 1
ATOM 662 C C . LEU A 1 85 ? -7.810 -1.560 9.007 1.00 89.94 85 LEU A C 1
ATOM 664 O O . LEU A 1 85 ? -7.224 -1.217 7.980 1.00 89.94 85 LEU A O 1
ATOM 668 N N . ARG A 1 86 ? -7.321 -2.512 9.808 1.00 90.38 86 ARG A N 1
ATOM 669 C CA . ARG A 1 86 ? -6.112 -3.288 9.511 1.00 90.38 86 ARG A CA 1
ATOM 670 C C . ARG A 1 86 ? -6.284 -4.146 8.262 1.00 90.38 86 ARG A C 1
ATOM 672 O O . ARG A 1 86 ? -5.415 -4.120 7.394 1.00 90.38 86 ARG A O 1
ATOM 679 N N . GLN A 1 87 ? -7.388 -4.886 8.170 1.00 90.88 87 GLN A N 1
ATOM 680 C CA . GLN A 1 87 ? -7.696 -5.719 7.004 1.00 90.88 87 GLN A CA 1
ATOM 681 C C . GLN A 1 87 ? -7.865 -4.875 5.739 1.00 90.88 87 GLN A C 1
ATOM 683 O O . GLN A 1 87 ? -7.333 -5.224 4.689 1.00 90.88 87 GLN A O 1
ATOM 688 N N . GLU A 1 88 ? -8.548 -3.740 5.853 1.00 92.06 88 GLU A N 1
ATOM 689 C CA . GLU A 1 88 ? -8.739 -2.799 4.754 1.00 92.06 88 GLU A CA 1
ATOM 690 C C . GLU A 1 88 ? -7.404 -2.211 4.286 1.00 92.06 88 GLU A C 1
ATOM 692 O O . GLU A 1 88 ? -7.123 -2.182 3.089 1.00 92.06 88 GLU A O 1
ATOM 697 N N . ARG A 1 89 ? -6.522 -1.813 5.211 1.00 93.12 89 ARG A N 1
ATOM 698 C CA . ARG A 1 89 ? -5.179 -1.353 4.843 1.00 93.12 89 ARG A CA 1
ATOM 699 C C . ARG A 1 89 ? -4.388 -2.445 4.129 1.00 93.12 89 ARG A C 1
ATOM 701 O O . ARG A 1 89 ? -3.782 -2.170 3.100 1.00 93.12 89 ARG A O 1
ATOM 708 N N . GLU A 1 90 ? -4.402 -3.672 4.642 1.00 94.38 90 GLU A N 1
ATOM 709 C CA . GLU A 1 90 ? -3.715 -4.798 4.005 1.00 94.38 90 GLU A CA 1
ATOM 710 C C . GLU A 1 90 ? -4.246 -5.077 2.593 1.00 94.38 90 GLU A C 1
ATOM 712 O O . GLU A 1 90 ? -3.458 -5.288 1.668 1.00 94.38 90 GLU A O 1
ATOM 717 N N . LYS A 1 91 ? -5.566 -5.014 2.407 1.00 95.38 91 LYS A N 1
ATOM 718 C CA . LYS A 1 91 ? -6.195 -5.116 1.091 1.00 95.38 91 LYS A CA 1
ATOM 719 C C . LYS A 1 91 ?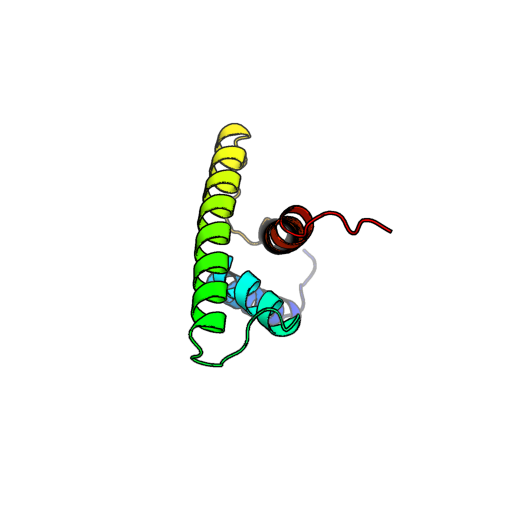 -5.702 -4.010 0.156 1.00 95.38 91 LYS A C 1
ATOM 721 O O . LYS A 1 91 ? -5.207 -4.319 -0.921 1.00 95.38 91 LYS A O 1
ATOM 726 N N . ARG A 1 92 ? -5.723 -2.747 0.594 1.00 95.75 92 ARG A N 1
ATOM 727 C CA . ARG A 1 92 ? -5.224 -1.607 -0.199 1.00 95.75 92 ARG A CA 1
ATOM 728 C C . ARG A 1 92 ? -3.756 -1.763 -0.593 1.00 95.75 92 ARG A C 1
ATOM 730 O O . ARG A 1 92 ? -3.396 -1.440 -1.721 1.00 95.75 92 ARG A O 1
ATOM 737 N N . VAL A 1 93 ? -2.906 -2.273 0.305 1.00 97.12 93 VAL A N 1
ATOM 738 C CA . VAL A 1 93 ? -1.502 -2.585 -0.018 1.00 97.12 93 VAL A CA 1
ATOM 739 C C . VAL A 1 93 ? -1.430 -3.607 -1.155 1.00 97.12 93 VAL A C 1
ATOM 741 O O . VAL A 1 93 ? -0.681 -3.401 -2.109 1.00 97.12 93 VAL A O 1
ATOM 744 N N . ASN A 1 94 ? -2.202 -4.692 -1.070 1.00 96.44 94 ASN A N 1
ATOM 745 C CA . ASN A 1 94 ? -2.222 -5.732 -2.100 1.00 96.44 94 ASN A CA 1
ATOM 746 C C . ASN A 1 94 ? -2.739 -5.206 -3.442 1.00 96.44 94 ASN A C 1
ATOM 748 O O . ASN A 1 94 ? -2.104 -5.460 -4.462 1.00 96.44 94 ASN A O 1
ATOM 752 N N . ASP A 1 95 ? -3.818 -4.424 -3.435 1.00 95.69 95 ASP A N 1
ATOM 753 C CA . ASP A 1 95 ? -4.388 -3.824 -4.644 1.00 95.69 95 ASP A CA 1
ATOM 754 C C . ASP A 1 95 ? -3.358 -2.914 -5.340 1.00 95.69 95 ASP A C 1
ATOM 756 O O . ASP A 1 95 ? -3.184 -2.965 -6.557 1.00 95.69 95 ASP A O 1
ATOM 760 N N . ILE A 1 96 ? -2.595 -2.122 -4.575 1.00 95.88 96 ILE A N 1
ATOM 761 C CA . ILE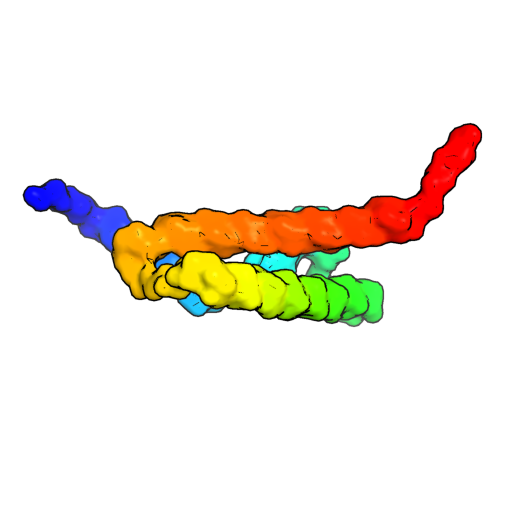 A 1 96 ? -1.522 -1.275 -5.121 1.00 95.88 96 ILE A CA 1
ATOM 762 C C . ILE A 1 96 ? -0.387 -2.114 -5.719 1.00 95.88 96 ILE A C 1
ATOM 764 O O . ILE A 1 96 ? 0.110 -1.794 -6.801 1.00 95.88 96 ILE A O 1
ATOM 768 N N . LEU A 1 97 ? 0.041 -3.179 -5.038 1.00 95.12 97 LEU A N 1
ATOM 769 C CA . LEU A 1 97 ? 1.074 -4.080 -5.559 1.00 95.12 97 LEU A CA 1
ATOM 770 C C . LEU A 1 97 ? 0.613 -4.779 -6.841 1.00 95.12 97 LEU A C 1
ATOM 772 O O . LEU A 1 97 ? 1.401 -4.919 -7.776 1.00 95.12 97 LEU A O 1
ATOM 776 N N . GLU A 1 98 ? -0.660 -5.164 -6.919 1.00 93.38 98 GLU A N 1
ATOM 777 C CA . GLU A 1 98 ? -1.243 -5.735 -8.128 1.00 93.38 98 GLU A CA 1
ATOM 778 C C . GLU A 1 98 ? -1.269 -4.719 -9.278 1.00 93.38 98 GLU A C 1
ATOM 780 O O . GLU A 1 98 ? -0.870 -5.058 -10.392 1.00 93.38 98 GLU A O 1
ATOM 785 N N . LEU A 1 99 ? -1.656 -3.465 -9.020 1.00 90.88 99 LEU A N 1
ATOM 786 C CA . LEU A 1 99 ? -1.600 -2.389 -10.018 1.00 90.88 99 LEU A CA 1
ATOM 787 C C . LEU A 1 99 ? -0.173 -2.177 -10.545 1.00 90.88 99 LEU A C 1
ATOM 789 O O . LEU A 1 99 ? 0.030 -2.042 -11.754 1.00 90.88 99 LEU A O 1
ATOM 793 N N . LEU A 1 100 ? 0.821 -2.187 -9.653 1.00 90.19 100 LEU A N 1
ATOM 794 C CA . LEU A 1 100 ? 2.233 -2.075 -10.024 1.00 90.19 100 LEU A CA 1
ATOM 795 C C . LEU A 1 100 ? 2.697 -3.258 -10.885 1.00 90.19 100 LEU A C 1
ATOM 797 O O . LEU A 1 100 ? 3.401 -3.050 -11.873 1.00 90.19 100 LEU A O 1
ATOM 801 N N . ALA A 1 101 ? 2.294 -4.482 -10.541 1.00 88.62 101 ALA A N 1
ATOM 802 C CA . ALA A 1 101 ? 2.641 -5.681 -11.298 1.00 88.62 101 ALA A CA 1
ATOM 803 C C . ALA A 1 101 ? 1.966 -5.712 -12.680 1.00 88.62 101 ALA A C 1
ATOM 805 O O . ALA A 1 101 ? 2.630 -5.981 -13.683 1.00 88.62 101 ALA A O 1
ATOM 806 N N . ARG A 1 102 ? 0.668 -5.388 -12.752 1.00 85.38 102 ARG A N 1
ATOM 807 C CA . ARG A 1 102 ? -0.099 -5.354 -14.008 1.00 85.38 102 ARG A CA 1
ATOM 808 C C . ARG A 1 102 ? 0.449 -4.333 -14.991 1.00 85.38 102 ARG A C 1
ATOM 810 O O . ARG A 1 102 ? 0.607 -4.670 -16.155 1.00 85.38 102 ARG A O 1
ATOM 817 N N . TYR A 1 103 ? 0.846 -3.146 -14.526 1.00 69.56 103 TYR A N 1
ATOM 818 C CA . TYR A 1 103 ? 1.464 -2.140 -15.395 1.00 69.56 103 TYR A CA 1
ATOM 819 C C . TYR A 1 103 ? 2.685 -2.684 -16.158 1.00 69.56 103 TYR A C 1
ATOM 821 O O . TYR A 1 103 ? 2.889 -2.353 -17.322 1.00 69.56 103 TYR A O 1
ATOM 829 N N . ILE A 1 104 ? 3.487 -3.548 -15.527 1.00 71.38 104 ILE A N 1
ATOM 830 C CA . ILE A 1 104 ? 4.654 -4.168 -16.171 1.00 71.38 104 ILE A CA 1
ATOM 831 C C . ILE A 1 104 ? 4.222 -5.219 -17.198 1.00 71.38 104 ILE A C 1
ATOM 833 O O . ILE A 1 104 ? 4.806 -5.284 -18.277 1.00 71.38 104 ILE A O 1
ATOM 837 N N . ILE A 1 105 ? 3.205 -6.024 -16.876 1.00 73.56 105 ILE A N 1
ATOM 838 C CA . ILE A 1 105 ? 2.660 -7.047 -17.780 1.00 73.56 105 ILE A CA 1
ATOM 839 C C . ILE A 1 105 ? 2.042 -6.391 -19.021 1.00 73.56 105 ILE A C 1
ATOM 841 O O . ILE A 1 105 ? 2.343 -6.807 -20.135 1.00 73.56 105 ILE A O 1
ATOM 845 N N . ASP A 1 106 ? 1.244 -5.340 -18.839 1.00 72.62 106 ASP A N 1
ATOM 846 C CA . ASP A 1 106 ? 0.556 -4.640 -19.929 1.00 72.62 106 ASP A CA 1
ATOM 847 C C . ASP A 1 106 ? 1.525 -3.834 -20.811 1.00 72.62 106 ASP A C 1
ATOM 849 O O . ASP A 1 106 ? 1.276 -3.635 -22.001 1.00 72.62 106 ASP A O 1
ATOM 853 N N . ALA A 1 107 ? 2.648 -3.376 -20.246 1.00 66.19 107 ALA A N 1
ATOM 854 C CA . ALA A 1 107 ? 3.712 -2.706 -20.991 1.00 66.19 107 ALA A CA 1
ATOM 855 C C . ALA A 1 107 ? 4.637 -3.683 -21.742 1.00 66.19 107 ALA A C 1
ATOM 857 O O . ALA A 1 107 ? 5.371 -3.259 -22.641 1.00 66.19 107 ALA A O 1
ATOM 858 N N . ALA A 1 108 ? 4.635 -4.973 -21.389 1.00 69.75 108 ALA A N 1
ATOM 859 C CA . ALA A 1 108 ? 5.426 -5.971 -22.091 1.00 69.75 108 ALA A CA 1
ATOM 860 C C . ALA A 1 108 ? 4.797 -6.245 -23.470 1.00 69.75 108 ALA A C 1
ATOM 862 O O . ALA A 1 108 ? 3.613 -6.580 -23.554 1.00 69.75 108 ALA A O 1
ATOM 863 N N . PRO A 1 109 ? 5.551 -6.122 -24.579 1.00 64.56 109 PRO A N 1
ATOM 864 C CA . PRO A 1 109 ? 5.012 -6.445 -25.891 1.00 64.56 109 PRO A CA 1
ATOM 865 C C . PRO A 1 109 ? 4.561 -7.914 -25.908 1.00 64.56 109 PRO A C 1
ATOM 867 O O . PRO A 1 109 ? 5.280 -8.769 -25.380 1.00 64.56 109 PRO A O 1
ATOM 870 N N . PRO A 1 110 ? 3.401 -8.234 -26.515 1.00 69.06 110 PRO A N 1
ATOM 871 C CA . PRO A 1 110 ? 2.935 -9.608 -26.588 1.00 69.06 110 PRO A CA 1
ATOM 872 C C . PRO A 1 110 ? 4.005 -10.447 -27.284 1.00 69.06 110 PRO A C 1
ATOM 874 O O . PRO A 1 110 ? 4.404 -10.150 -28.414 1.00 69.06 110 PRO A O 1
ATOM 877 N N . TYR A 1 111 ? 4.494 -11.475 -26.589 1.00 61.53 111 TYR A N 1
ATOM 878 C CA . TYR A 1 111 ? 5.461 -12.407 -27.149 1.00 61.53 111 TYR A CA 1
ATOM 879 C C . TYR A 1 111 ? 4.805 -13.107 -28.342 1.00 61.53 111 TYR A C 1
ATOM 881 O O . TYR A 1 111 ? 3.902 -13.927 -28.175 1.00 61.53 111 TYR A O 1
ATOM 889 N N . LYS A 1 112 ? 5.211 -12.734 -29.560 1.00 58.97 112 LYS A N 1
ATOM 890 C CA . LYS A 1 112 ? 4.836 -13.463 -30.772 1.00 58.97 112 LYS A CA 1
ATOM 891 C C . LYS A 1 112 ? 5.662 -14.747 -30.793 1.00 58.97 112 LYS A C 1
ATOM 893 O O . LYS A 1 112 ? 6.845 -14.696 -31.126 1.00 58.97 112 LYS A O 1
ATOM 898 N N . GLY A 1 113 ? 5.047 -15.845 -30.355 1.00 57.59 113 GLY A N 1
ATOM 899 C CA . GLY A 1 113 ? 5.497 -17.194 -30.702 1.00 57.59 113 GLY A CA 1
ATOM 900 C C . GLY A 1 113 ? 5.320 -17.473 -32.188 1.00 57.59 113 GLY A C 1
ATOM 901 O O . GLY A 1 113 ? 4.477 -16.790 -32.819 1.00 57.59 113 GLY A O 1
#

Organism: Vibrio parahaemolyticus (NCBI:txid670)

Radius of gyration: 18.01 Å; chains: 1; bounding box: 41×27×62 Å

Foldseek 3Di:
DDPDPPVVVVVVVVVVVVVVPDDLLNLLVVVCVVVVVAHPDPDPVRVVSSVVSVVLLVVLVVVVVVVCVVVVPPDDDDDVCPVVVVVVSVVSSVVSVVVVVVVVVVPDDPPDD

Secondary structure (DSSP, 8-state):
-----HHHHHHHHHHHHHHHH--HHHHHHHHHHHTTSS-S---HHHHHHHHHHHHHHHHHHHHHHHHHHHHT-----STTTHHHHHHHHHHHHHHHHHHHHHHHHHHSPP---